Protein AF-A0A961EXU6-F1 (afdb_monomer)

Sequence (45 aa):
MNETRKTGPAFRFIDLFAGIGGFRMALEQAGGRCVFSSEIDAFSR

Nearest PDB structures (foldseek):
  1fjx-assembly1_A  TM=7.424E-01  e=2.662E-02  Haemophilus haemolyticus
  6j0y-assembly2_B  TM=4.203E-01  e=2.740E+00  Saccharomyces cerevisiae S288C
  6mfx-assembly1_A  TM=4.828E-01  e=6.734E+00  Brevibacillus parabrevis

Radius of gyration: 13.76 Å; Cα contacts (8 Å, |Δi|>4): 51; chains: 1; bounding box: 26×18×43 Å

Secondary structure (DSSP, 8-state):
------PPPSEEEEESS-TTSHHHHHHHHTTEEEEEE--S-TT--

Mean predicted aligned error: 9.31 Å

pLDDT: mean 76.33, std 13.42, range [46.81, 91.69]

Structure (mmCIF, N/CA/C/O backbone):
data_AF-A0A961EXU6-F1
#
_entry.id   AF-A0A961EXU6-F1
#
loop_
_atom_site.group_PDB
_atom_site.id
_atom_site.type_symbol
_atom_site.label_atom_id
_atom_site.label_alt_id
_atom_site.label_comp_id
_atom_site.label_asym_id
_atom_site.label_entity_id
_atom_site.label_seq_id
_atom_site.pdbx_PDB_ins_code
_atom_site.Cartn_x
_atom_site.Cartn_y
_atom_site.Cartn_z
_atom_site.occupancy
_atom_site.B_iso_or_equiv
_atom_site.auth_seq_id
_atom_site.auth_comp_id
_atom_site.auth_asym_id
_atom_site.auth_atom_id
_atom_site.pdbx_PDB_model_num
ATOM 1 N N . MET A 1 1 ? -15.053 -14.295 29.742 1.00 46.81 1 MET A N 1
ATOM 2 C CA . MET A 1 1 ? -15.530 -14.882 28.473 1.00 46.81 1 MET A CA 1
ATOM 3 C C . MET A 1 1 ? -15.057 -13.963 27.358 1.00 46.81 1 MET A C 1
ATOM 5 O O . MET A 1 1 ? -15.510 -12.829 27.298 1.00 46.81 1 MET A O 1
ATOM 9 N N . ASN A 1 2 ? -14.050 -14.395 26.597 1.00 55.06 2 ASN A N 1
ATOM 10 C CA . ASN A 1 2 ? -13.408 -13.613 25.541 1.00 55.06 2 ASN A CA 1
ATOM 11 C C . ASN A 1 2 ? -14.167 -13.802 24.226 1.00 55.06 2 ASN A C 1
ATOM 13 O O . ASN A 1 2 ? -14.193 -14.912 23.704 1.00 55.06 2 ASN A O 1
ATOM 17 N N . GLU A 1 3 ? -14.680 -12.719 23.653 1.00 57.62 3 GLU A N 1
ATOM 18 C CA . GLU A 1 3 ? -15.025 -12.655 22.234 1.00 57.62 3 GLU A CA 1
ATOM 19 C C . GLU A 1 3 ? -14.213 -11.525 21.603 1.00 57.62 3 GLU A C 1
ATOM 21 O O . GLU A 1 3 ? -14.636 -10.372 21.534 1.00 57.62 3 GLU A O 1
ATOM 26 N N . THR A 1 4 ? -12.999 -11.848 21.151 1.00 62.78 4 THR A N 1
ATOM 27 C CA . THR A 1 4 ? -12.267 -11.013 20.196 1.00 62.78 4 THR A CA 1
ATOM 28 C C . THR A 1 4 ? -13.061 -11.019 18.898 1.00 62.78 4 THR A C 1
ATOM 30 O O . THR A 1 4 ? -12.868 -11.860 18.021 1.00 62.78 4 THR A O 1
ATOM 33 N N . ARG A 1 5 ? -14.015 -10.092 18.797 1.00 64.31 5 ARG A N 1
ATOM 34 C CA 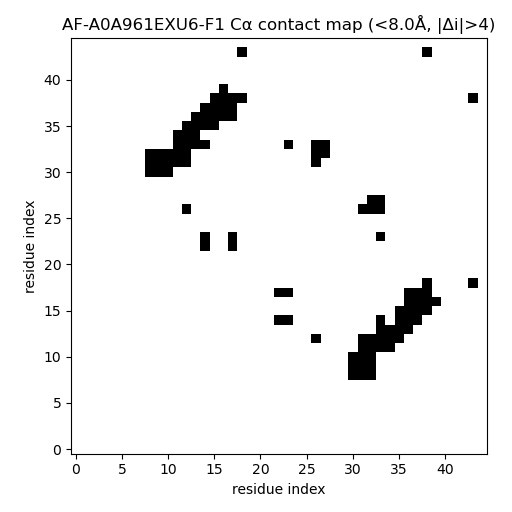. ARG A 1 5 ? -14.770 -9.806 17.581 1.00 64.31 5 ARG A CA 1
ATOM 35 C C . ARG A 1 5 ? 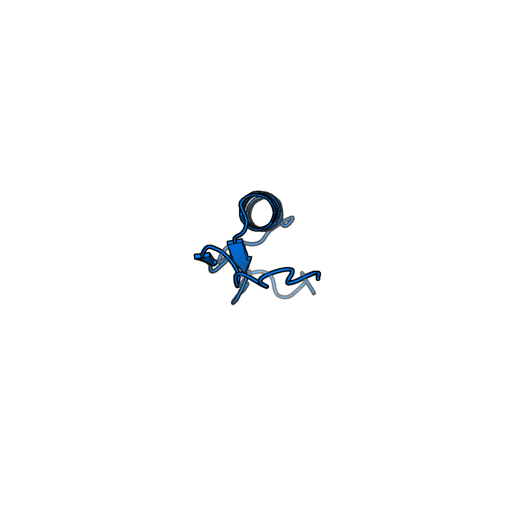-13.747 -9.550 16.474 1.00 64.31 5 ARG A C 1
ATOM 37 O O . ARG A 1 5 ? -13.129 -8.490 16.444 1.00 64.31 5 ARG A O 1
ATOM 44 N N . LYS A 1 6 ? -13.522 -10.528 15.587 1.00 62.56 6 LYS A N 1
ATOM 45 C CA . LYS A 1 6 ? -12.742 -10.321 14.360 1.00 62.56 6 LYS A CA 1
ATOM 46 C C . LYS A 1 6 ? -13.554 -9.388 13.471 1.00 62.56 6 LYS A C 1
ATOM 48 O O . LYS A 1 6 ? -14.315 -9.831 12.617 1.00 62.56 6 LYS A O 1
ATOM 53 N N . THR A 1 7 ? -13.440 -8.088 13.708 1.00 68.75 7 THR A N 1
ATOM 54 C CA . THR A 1 7 ? -13.863 -7.091 12.736 1.00 68.75 7 THR A CA 1
ATOM 55 C C . THR A 1 7 ? -12.964 -7.289 11.524 1.00 68.75 7 THR A C 1
ATOM 57 O O . THR A 1 7 ? -11.739 -7.266 11.653 1.00 68.75 7 THR A O 1
ATOM 60 N N . GLY A 1 8 ? -13.558 -7.588 10.369 1.00 69.81 8 GLY A N 1
ATOM 61 C CA . GLY A 1 8 ? -12.824 -7.656 9.107 1.00 69.81 8 GLY A CA 1
ATOM 62 C C . GLY A 1 8 ? -12.061 -6.352 8.830 1.00 69.81 8 GLY A C 1
ATOM 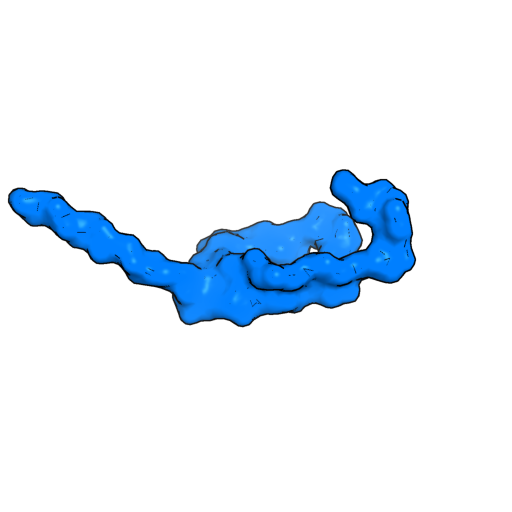63 O O . GLY A 1 8 ? -12.240 -5.374 9.559 1.00 69.81 8 GLY A O 1
ATOM 64 N N . PRO A 1 9 ? -11.209 -6.316 7.790 1.00 79.06 9 PRO A N 1
ATOM 65 C CA . PRO A 1 9 ? -10.485 -5.096 7.444 1.00 79.06 9 PRO A CA 1
ATOM 66 C C . PRO A 1 9 ? -11.462 -3.927 7.290 1.00 79.06 9 PRO A C 1
ATOM 68 O O . PRO A 1 9 ? -12.527 -4.090 6.688 1.00 79.06 9 PRO A O 1
ATOM 71 N N . ALA A 1 10 ? -11.101 -2.772 7.850 1.00 85.81 10 ALA A N 1
ATOM 72 C CA . ALA A 1 10 ? -11.958 -1.591 7.908 1.00 85.81 10 ALA A CA 1
ATOM 73 C C . ALA A 1 10 ? -12.343 -1.109 6.504 1.00 85.81 10 ALA A C 1
ATOM 75 O O . ALA A 1 10 ? -13.457 -0.645 6.274 1.00 85.81 10 ALA A O 1
ATOM 76 N N . PHE A 1 11 ? -11.432 -1.276 5.548 1.00 88.81 11 PHE A N 1
ATOM 77 C CA . PHE A 1 11 ? -11.663 -1.031 4.134 1.00 88.81 11 PHE A CA 1
ATOM 78 C C . PHE A 1 11 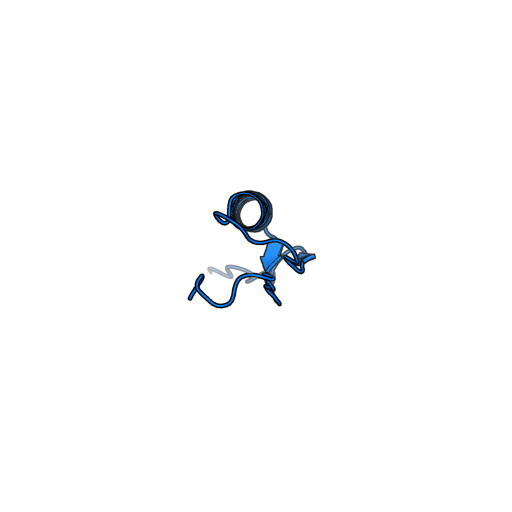? -10.749 -1.922 3.285 1.00 88.81 11 PHE A C 1
ATOM 80 O O . PHE A 1 11 ? -9.760 -2.485 3.758 1.00 88.81 11 PHE A O 1
ATOM 87 N N . ARG A 1 12 ? -11.094 -2.084 2.007 1.00 91.31 12 ARG A N 1
ATOM 88 C CA . ARG A 1 12 ? -10.282 -2.810 1.023 1.00 91.31 12 ARG A CA 1
ATOM 89 C C . ARG A 1 12 ? -9.734 -1.813 0.018 1.00 91.31 12 ARG A C 1
ATOM 91 O O . ARG A 1 12 ? -10.465 -0.911 -0.380 1.00 91.31 12 ARG A O 1
ATOM 98 N N . PHE A 1 13 ? -8.48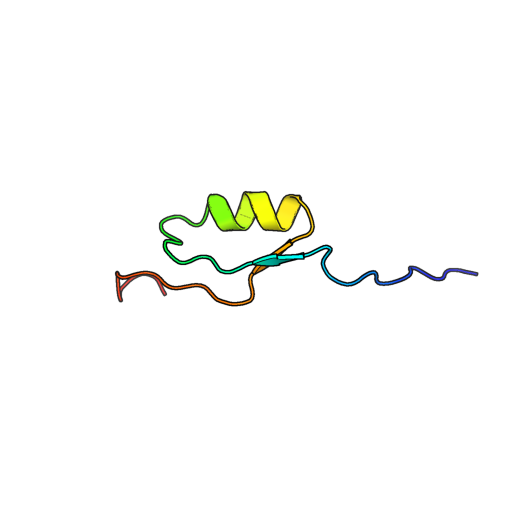7 -1.988 -0.392 1.00 90.38 13 PHE A N 1
ATOM 99 C CA . PHE A 1 13 ? -7.854 -1.109 -1.369 1.00 90.38 13 PHE A CA 1
ATOM 100 C C . PHE A 1 13 ? -7.107 -1.899 -2.438 1.00 90.38 13 PHE A C 1
ATOM 102 O O . PHE A 1 13 ? -6.837 -3.095 -2.287 1.00 90.38 13 PHE A O 1
ATOM 109 N N . ILE A 1 14 ? -6.805 -1.199 -3.525 1.00 88.12 14 ILE A N 1
ATOM 110 C CA . ILE A 1 14 ? -6.038 -1.697 -4.656 1.00 88.12 14 ILE A CA 1
ATOM 111 C C . ILE A 1 14 ? -4.795 -0.819 -4.791 1.00 88.12 14 ILE A C 1
ATOM 113 O O . ILE A 1 14 ? -4.912 0.405 -4.786 1.00 88.12 14 ILE A O 1
ATOM 117 N N . ASP A 1 15 ? -3.629 -1.446 -4.904 1.00 84.81 15 ASP A N 1
ATOM 118 C CA . ASP A 1 15 ? -2.350 -0.775 -5.115 1.00 84.81 15 ASP A CA 1
ATOM 119 C C . ASP A 1 15 ? -1.936 -0.901 -6.590 1.00 84.81 15 ASP A C 1
ATOM 121 O O . ASP A 1 15 ? -1.500 -1.957 -7.030 1.00 84.81 15 ASP A O 1
ATOM 125 N N . LEU A 1 16 ? -2.153 0.139 -7.400 1.00 79.25 16 LEU A N 1
ATOM 126 C CA . LEU A 1 16 ? -1.912 0.099 -8.856 1.00 79.25 16 LEU A CA 1
ATOM 127 C C . LEU A 1 16 ? -0.493 0.524 -9.267 1.00 79.25 16 LEU A C 1
ATOM 129 O O . LEU A 1 16 ? -0.160 0.461 -10.450 1.00 79.25 16 LEU A O 1
ATOM 133 N N . PHE A 1 17 ? 0.319 0.977 -8.310 1.00 70.62 17 PHE A N 1
ATOM 134 C CA . PHE A 1 17 ? 1.695 1.427 -8.524 1.00 70.62 17 PHE A CA 1
ATOM 135 C C . PHE A 1 17 ? 2.543 1.048 -7.309 1.00 70.62 17 PHE A C 1
ATOM 137 O O . PHE A 1 17 ? 3.153 1.911 -6.676 1.00 70.62 17 PHE A O 1
ATOM 144 N N . ALA A 1 18 ? 2.539 -0.244 -6.970 1.00 70.88 18 ALA A N 1
ATOM 145 C CA . ALA A 1 18 ? 3.092 -0.737 -5.712 1.00 70.88 18 ALA A CA 1
ATOM 146 C C . ALA A 1 18 ? 4.532 -0.271 -5.476 1.00 70.88 18 ALA A C 1
ATOM 148 O O . ALA A 1 18 ? 4.864 0.134 -4.359 1.00 70.88 18 ALA A O 1
ATOM 149 N N . GLY A 1 19 ? 5.361 -0.229 -6.528 1.00 76.06 19 GLY A N 1
ATOM 150 C CA . GLY A 1 19 ? 6.730 0.273 -6.442 1.00 76.06 19 GLY A CA 1
A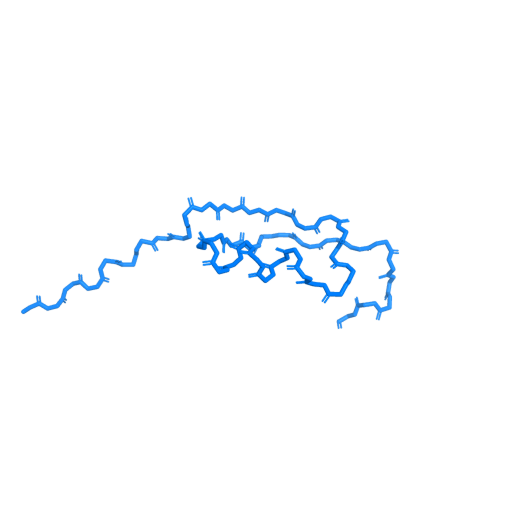TOM 151 C C . GLY A 1 19 ? 7.473 -0.417 -5.294 1.00 76.06 19 GLY A C 1
ATOM 152 O O . GLY A 1 19 ? 7.521 -1.637 -5.231 1.00 76.06 19 GLY A O 1
ATOM 153 N N . ILE A 1 20 ? 7.995 0.351 -4.331 1.00 75.50 20 ILE A N 1
ATOM 154 C CA . ILE A 1 20 ? 8.661 -0.201 -3.130 1.00 75.50 20 ILE A CA 1
ATOM 155 C C . ILE A 1 20 ? 7.701 -0.660 -2.007 1.00 75.50 20 ILE A C 1
ATOM 157 O O . ILE A 1 20 ? 8.149 -1.141 -0.969 1.00 75.50 20 ILE A O 1
ATOM 161 N N . GLY A 1 21 ? 6.388 -0.468 -2.151 1.00 75.19 21 GLY A N 1
ATOM 162 C CA . GLY A 1 21 ? 5.365 -0.938 -1.206 1.00 75.19 21 GLY A CA 1
ATOM 163 C C . GLY A 1 21 ? 5.041 -0.003 -0.031 1.00 75.19 21 GLY A C 1
ATOM 164 O O . GLY A 1 21 ? 4.387 -0.426 0.926 1.00 75.19 21 GLY A O 1
ATOM 165 N N . GLY A 1 22 ? 5.464 1.266 -0.070 1.00 84.50 22 GLY A N 1
ATOM 166 C CA . GLY A 1 22 ? 5.195 2.243 1.001 1.00 84.50 22 GLY A CA 1
ATOM 167 C C . GLY A 1 22 ? 3.706 2.559 1.195 1.00 84.50 22 GLY A C 1
ATOM 168 O O . GLY A 1 22 ? 3.227 2.661 2.325 1.00 84.50 22 GLY A O 1
ATOM 169 N N . PHE A 1 23 ? 2.955 2.649 0.095 1.00 85.50 23 PHE A N 1
ATOM 170 C CA . PHE A 1 23 ? 1.516 2.922 0.108 1.00 85.50 23 PHE A CA 1
ATOM 171 C C . PHE A 1 23 ? 0.724 1.781 0.758 1.00 85.50 23 PHE A C 1
ATOM 173 O O . PHE A 1 23 ? -0.096 2.013 1.650 1.00 85.50 23 PHE A O 1
ATOM 180 N N . ARG A 1 24 ? 1.048 0.535 0.392 1.00 88.38 24 ARG A N 1
ATOM 181 C CA . ARG A 1 24 ? 0.476 -0.666 1.005 1.00 88.38 24 ARG A CA 1
ATOM 182 C C . ARG A 1 24 ? 0.674 -0.690 2.519 1.00 88.38 24 ARG A C 1
ATOM 184 O O . ARG A 1 24 ? -0.295 -0.896 3.244 1.00 88.38 24 ARG A O 1
ATOM 191 N N . MET A 1 25 ? 1.895 -0.446 3.001 1.00 87.75 25 MET A N 1
ATOM 192 C CA . MET A 1 25 ? 2.192 -0.471 4.440 1.00 87.75 25 MET A CA 1
ATOM 193 C C . MET A 1 25 ? 1.408 0.582 5.227 1.00 87.75 25 MET A C 1
ATOM 195 O O . MET A 1 25 ? 0.918 0.283 6.315 1.00 87.75 25 MET A O 1
ATOM 199 N N . ALA A 1 26 ? 1.265 1.795 4.689 1.00 89.75 26 ALA A N 1
ATOM 200 C CA . ALA A 1 26 ? 0.489 2.848 5.338 1.00 89.75 26 ALA A CA 1
A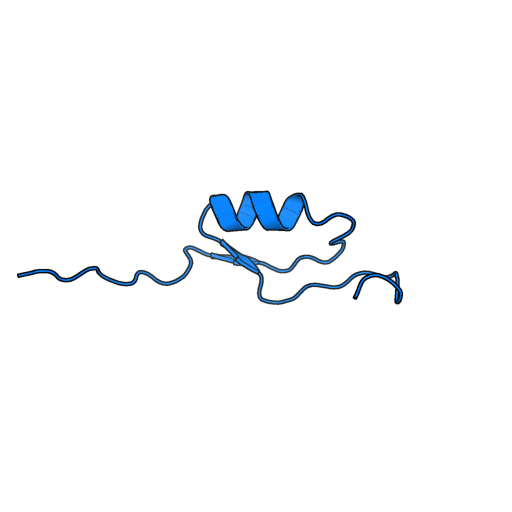TOM 201 C C . ALA A 1 26 ? -0.997 2.468 5.460 1.00 89.75 26 ALA A C 1
ATOM 203 O O . ALA A 1 26 ? -1.604 2.638 6.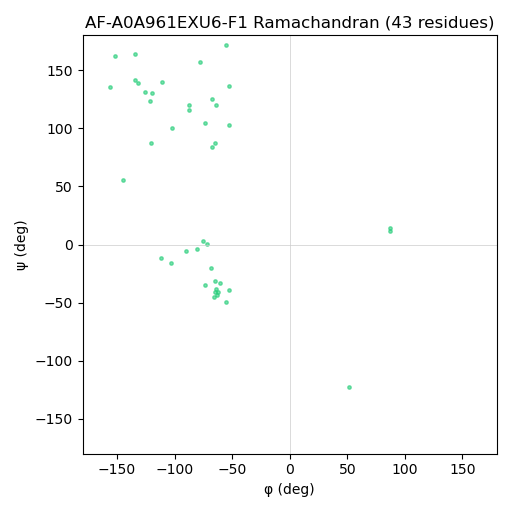517 1.00 89.75 26 ALA A O 1
ATOM 204 N N . LEU A 1 27 ? -1.579 1.904 4.397 1.00 88.75 27 LEU A N 1
ATOM 205 C CA . LEU A 1 27 ? -2.988 1.514 4.386 1.00 88.75 27 LEU A CA 1
ATOM 206 C C . LEU A 1 27 ? -3.268 0.257 5.212 1.00 88.75 27 LEU A C 1
ATOM 208 O O . LEU A 1 27 ? -4.313 0.186 5.854 1.00 88.75 27 LEU A O 1
ATOM 212 N N . GLU A 1 28 ? -2.345 -0.703 5.255 1.00 89.12 28 GLU A N 1
ATOM 213 C CA . GLU A 1 28 ? -2.449 -1.866 6.144 1.00 89.12 28 GLU A CA 1
ATOM 214 C C . GLU A 1 28 ? -2.391 -1.455 7.623 1.00 89.12 28 GLU A C 1
ATOM 216 O O . GLU A 1 28 ? -3.202 -1.927 8.420 1.00 89.12 28 GLU A O 1
ATOM 221 N N . GLN A 1 29 ? -1.516 -0.509 7.989 1.00 90.69 29 GLN A N 1
ATOM 222 C CA . GLN A 1 29 ? -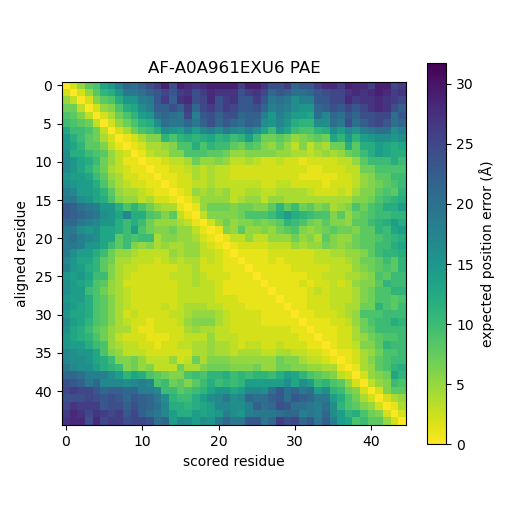1.473 0.055 9.347 1.00 90.69 29 GLN A CA 1
ATOM 223 C C . GLN A 1 29 ? -2.745 0.833 9.710 1.00 90.69 29 GLN A C 1
ATOM 225 O O . GLN A 1 29 ? -3.170 0.812 10.862 1.00 90.69 29 GLN A O 1
ATOM 230 N N . ALA A 1 30 ? -3.395 1.465 8.731 1.00 90.69 30 ALA A N 1
ATOM 231 C CA . ALA A 1 30 ? -4.690 2.122 8.908 1.00 90.69 30 ALA A CA 1
ATOM 232 C C . ALA A 1 30 ? -5.882 1.140 9.001 1.00 90.69 30 ALA A C 1
ATOM 234 O O . ALA A 1 30 ? -7.032 1.571 9.084 1.00 90.69 30 ALA A O 1
ATOM 235 N N . GLY A 1 31 ? -5.637 -0.177 8.983 1.00 90.25 31 GLY A N 1
ATOM 236 C CA . GLY A 1 31 ? -6.676 -1.209 9.060 1.00 90.25 31 GLY A CA 1
ATOM 237 C C . GLY A 1 31 ? -7.275 -1.601 7.707 1.00 90.25 31 GLY A C 1
ATOM 238 O O . GLY A 1 31 ? -8.298 -2.291 7.654 1.00 90.25 31 GLY A O 1
ATOM 239 N N . GLY A 1 32 ? -6.654 -1.169 6.613 1.00 91.69 32 GLY A N 1
ATOM 240 C CA . GLY A 1 32 ? -6.992 -1.568 5.259 1.00 91.69 32 GLY A CA 1
ATOM 241 C C . GLY A 1 32 ? -6.449 -2.953 4.907 1.00 91.69 32 GLY A C 1
ATOM 242 O O . GLY A 1 32 ? -5.470 -3.432 5.473 1.00 91.69 32 GLY A O 1
ATOM 243 N N . ARG A 1 33 ? -7.064 -3.607 3.922 1.00 90.81 33 ARG A N 1
ATOM 244 C CA . ARG A 1 33 ? -6.519 -4.821 3.297 1.00 90.81 33 ARG A CA 1
ATOM 245 C C . ARG A 1 33 ? -6.323 -4.605 1.807 1.00 90.81 33 ARG A C 1
ATOM 247 O O . ARG A 1 33 ? -7.294 -4.320 1.102 1.00 90.81 33 ARG A O 1
ATOM 254 N N . CYS A 1 34 ? -5.095 -4.806 1.338 1.00 89.44 34 CYS A N 1
ATOM 255 C CA . CYS A 1 34 ? -4.807 -4.856 -0.087 1.00 89.44 34 CYS A CA 1
ATOM 256 C C . CYS A 1 34 ? -5.462 -6.110 -0.677 1.00 89.44 34 CYS A C 1
ATOM 258 O O . CYS A 1 34 ? -5.265 -7.217 -0.168 1.00 89.44 34 CYS A O 1
ATOM 260 N N . VAL A 1 35 ? -6.288 -5.940 -1.706 1.00 89.69 35 VAL A N 1
ATOM 261 C CA . VAL A 1 35 ? -6.929 -7.064 -2.413 1.00 89.69 35 VAL A CA 1
ATOM 262 C C . VAL A 1 35 ? -6.417 -7.253 -3.831 1.00 89.69 35 VAL A C 1
ATOM 264 O O . VAL A 1 35 ? -6.697 -8.282 -4.439 1.00 89.69 35 VAL A O 1
ATOM 267 N N . PHE A 1 36 ? -5.671 -6.283 -4.347 1.00 82.31 36 PHE A N 1
ATOM 268 C CA . PHE A 1 36 ? -5.038 -6.360 -5.649 1.00 82.31 36 PHE A CA 1
ATOM 269 C C . PHE A 1 36 ? -3.845 -5.412 -5.670 1.00 82.31 36 PHE A C 1
ATOM 271 O O . PHE A 1 36 ? -3.956 -4.279 -5.205 1.00 82.31 36 PHE A O 1
ATOM 278 N N . SER A 1 37 ? -2.727 -5.892 -6.200 1.00 81.06 37 SER A N 1
ATOM 279 C CA . SER A 1 37 ? -1.531 -5.099 -6.440 1.00 81.06 37 SER A CA 1
ATOM 280 C C . SER A 1 37 ? -1.156 -5.272 -7.904 1.00 81.06 37 SER A C 1
ATOM 282 O O . SER A 1 37 ? -1.160 -6.395 -8.408 1.00 81.06 37 SER A O 1
ATOM 284 N N . SER A 1 38 ? -0.900 -4.180 -8.607 1.00 69.25 38 SER A N 1
ATOM 285 C CA . SER A 1 38 ? -0.371 -4.190 -9.964 1.00 69.25 38 SER A CA 1
ATOM 286 C C . SER A 1 38 ? 0.783 -3.222 -10.049 1.00 69.25 38 SER A C 1
ATOM 288 O O . SER A 1 38 ? 0.748 -2.122 -9.509 1.00 69.25 38 SER A O 1
ATOM 290 N N . GLU A 1 39 ? 1.810 -3.652 -10.749 1.00 69.56 39 GLU A N 1
ATOM 291 C CA . GLU A 1 39 ? 2.955 -2.847 -11.107 1.00 69.56 39 GLU A CA 1
ATOM 292 C C . GLU A 1 39 ? 3.241 -3.097 -12.584 1.00 69.56 39 GLU A C 1
ATOM 294 O O . GLU A 1 39 ? 3.040 -4.196 -13.098 1.00 69.56 39 GLU A O 1
ATOM 299 N N . ILE A 1 40 ? 3.620 -2.039 -13.297 1.00 65.19 40 ILE A N 1
ATOM 300 C CA . ILE A 1 40 ? 3.961 -2.122 -14.724 1.00 65.19 40 ILE A CA 1
ATOM 301 C C . ILE A 1 40 ? 5.264 -2.910 -14.936 1.00 65.19 40 ILE A C 1
ATOM 303 O O . ILE A 1 40 ? 5.508 -3.413 -16.032 1.00 65.19 40 ILE A O 1
ATOM 307 N N . ASP A 1 41 ? 6.090 -3.031 -13.895 1.00 57.53 41 ASP A N 1
ATOM 308 C CA . ASP A 1 41 ? 7.363 -3.732 -13.943 1.00 57.53 41 ASP A CA 1
ATOM 309 C C . ASP A 1 41 ? 7.185 -5.230 -13.649 1.00 57.53 41 ASP A C 1
ATOM 311 O O . ASP A 1 41 ? 6.807 -5.630 -12.554 1.00 57.53 41 ASP A O 1
ATOM 315 N N . ALA A 1 42 ? 7.474 -6.075 -14.638 1.00 55.38 42 ALA A N 1
ATOM 316 C CA . ALA A 1 42 ? 7.356 -7.530 -14.525 1.00 55.38 42 ALA A CA 1
ATOM 317 C C . ALA A 1 42 ? 8.433 -8.181 -13.624 1.00 55.38 42 ALA A C 1
ATOM 319 O O . ALA A 1 42 ? 8.466 -9.409 -13.515 1.00 55.38 42 ALA A O 1
ATOM 320 N N . PHE A 1 43 ? 9.342 -7.392 -13.035 1.00 59.38 43 PHE A N 1
ATOM 321 C CA . PHE A 1 43 ? 10.496 -7.854 -12.260 1.00 59.38 43 PHE A CA 1
ATOM 322 C C . PHE A 1 43 ? 10.320 -7.725 -10.742 1.00 59.38 43 PHE A C 1
ATOM 324 O O . PHE A 1 43 ? 11.045 -8.383 -9.992 1.00 59.38 43 PHE A O 1
ATOM 331 N N . SER A 1 44 ? 9.344 -6.946 -10.280 1.00 50.81 44 SER A N 1
ATOM 332 C CA . SER A 1 44 ? 8.856 -7.020 -8.906 1.00 50.81 44 SER A CA 1
ATOM 333 C C . SER A 1 44 ? 8.026 -8.298 -8.748 1.00 50.81 44 SER A C 1
ATOM 335 O O . SER A 1 44 ? 6.916 -8.404 -9.266 1.00 50.81 44 SER A O 1
ATOM 337 N N . ARG A 1 45 ? 8.585 -9.313 -8.088 1.00 53.66 45 ARG A N 1
ATOM 338 C CA . ARG A 1 45 ? 7.899 -10.569 -7.763 1.00 53.66 45 ARG A CA 1
ATOM 339 C C . ARG A 1 45 ? 7.895 -10.805 -6.262 1.00 53.66 45 ARG A C 1
ATOM 341 O O . ARG A 1 45 ? 8.915 -10.469 -5.622 1.00 53.66 45 ARG A O 1
#

Solvent-accessible surface area (backbone atoms only — not comparable to full-atom values): 3024 Å² total; per-residue (Å²): 137,89,76,84,75,81,72,68,64,80,42,77,45,69,37,74,68,40,82,95,39,66,66,58,55,56,40,44,74,71,37,30,36,79,78,47,76,41,56,93,56,91,79,77,125

Foldseek 3Di:
DDDPPPPQQPEEDEAADCDVNPVVVVQVVVRYHYPYYHHPDPPPD